Protein AF-A0A3P1XPD4-F1 (afdb_monomer_lite)

Structure (mmCIF, N/CA/C/O backbone):
data_AF-A0A3P1XPD4-F1
#
_entry.id   AF-A0A3P1XPD4-F1
#
loop_
_atom_site.group_PDB
_atom_site.id
_atom_site.type_symbol
_atom_site.label_atom_id
_atom_site.label_alt_id
_atom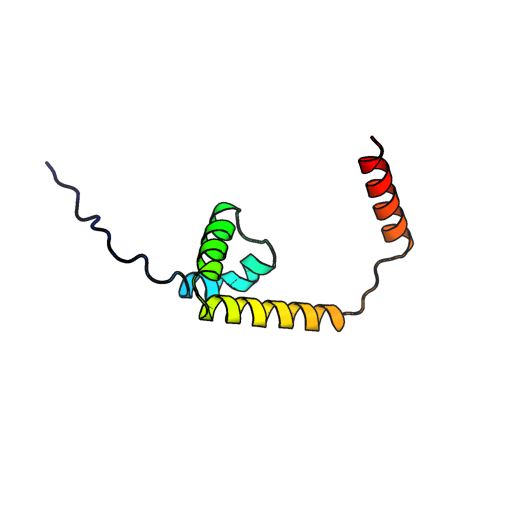_site.label_comp_id
_atom_site.label_asym_id
_atom_site.label_entity_id
_atom_site.label_seq_id
_atom_site.pdbx_PDB_ins_code
_atom_site.Cartn_x
_atom_site.Cartn_y
_atom_site.Cartn_z
_atom_site.occupancy
_atom_site.B_iso_or_equiv
_atom_site.auth_seq_id
_atom_site.auth_comp_id
_atom_site.auth_asym_id
_atom_site.auth_atom_id
_atom_site.pdbx_PDB_model_num
ATOM 1 N N . MET A 1 1 ? 19.962 29.815 -32.012 1.00 39.41 1 MET A N 1
ATOM 2 C CA . MET A 1 1 ? 19.804 29.032 -33.255 1.00 39.41 1 MET A CA 1
ATOM 3 C C . MET A 1 1 ? 20.288 27.642 -32.895 1.00 39.41 1 MET A C 1
ATOM 5 O O . MET A 1 1 ? 21.487 27.510 -32.703 1.00 39.41 1 MET A O 1
ATOM 9 N N . THR A 1 2 ? 19.416 26.907 -32.193 1.00 45.47 2 THR A N 1
ATOM 10 C CA . THR A 1 2 ? 18.668 25.733 -32.712 1.00 45.47 2 THR A CA 1
ATOM 11 C C . THR A 1 2 ? 19.654 24.578 -32.948 1.00 45.47 2 THR A C 1
ATOM 13 O O . THR A 1 2 ? 20.708 24.785 -33.523 1.00 45.47 2 THR A O 1
ATOM 16 N N . GLU A 1 3 ? 19.485 23.387 -32.393 1.00 45.47 3 GLU A N 1
ATOM 17 C CA . GLU A 1 3 ? 18.255 22.641 -32.189 1.00 45.47 3 GLU A CA 1
ATOM 18 C C . GLU A 1 3 ? 18.334 21.776 -30.921 1.00 45.47 3 GLU A C 1
ATOM 20 O O . GLU A 1 3 ? 19.322 21.097 -30.646 1.00 45.47 3 GLU A O 1
ATOM 25 N N . GLU A 1 4 ? 17.238 21.807 -30.166 1.00 55.47 4 GLU A N 1
ATOM 26 C CA . GLU A 1 4 ? 16.794 20.716 -29.308 1.00 55.47 4 GLU A CA 1
ATOM 27 C C . GLU A 1 4 ? 16.617 19.430 -30.127 1.00 55.47 4 GLU A C 1
ATOM 29 O O . GLU A 1 4 ? 16.388 19.481 -31.334 1.00 55.47 4 GLU A O 1
ATOM 34 N N . THR A 1 5 ? 16.556 18.301 -29.418 1.00 51.38 5 THR A N 1
ATOM 35 C CA . THR A 1 5 ? 16.078 16.978 -29.871 1.00 51.38 5 THR A CA 1
ATOM 36 C C . THR A 1 5 ? 17.170 15.945 -30.118 1.00 51.38 5 THR A C 1
ATOM 38 O O . THR A 1 5 ? 17.562 15.689 -31.247 1.00 51.38 5 THR A O 1
ATOM 41 N N . ILE A 1 6 ? 17.518 15.227 -29.046 1.00 57.41 6 ILE A N 1
ATOM 42 C CA . ILE A 1 6 ? 17.360 13.765 -29.042 1.00 57.41 6 ILE A CA 1
ATOM 43 C C . ILE A 1 6 ? 16.672 13.395 -27.722 1.00 57.41 6 ILE A C 1
ATOM 45 O O . ILE A 1 6 ? 17.306 13.100 -26.713 1.00 57.41 6 ILE A O 1
ATOM 49 N N . LYS A 1 7 ? 15.339 13.477 -27.716 1.00 55.28 7 LYS A N 1
ATOM 50 C CA . LYS A 1 7 ? 14.491 12.773 -26.749 1.00 55.28 7 LYS A CA 1
ATOM 51 C C . LYS A 1 7 ? 13.959 11.544 -27.479 1.00 55.28 7 LYS A C 1
ATOM 53 O O . LYS A 1 7 ? 12.808 11.517 -27.898 1.00 55.28 7 LYS A O 1
ATOM 58 N N . GLU A 1 8 ? 14.851 10.593 -27.736 1.00 46.25 8 GLU A N 1
ATOM 59 C CA . GLU A 1 8 ? 14.536 9.380 -28.487 1.00 46.25 8 GLU A CA 1
ATOM 60 C C . GLU A 1 8 ? 14.218 8.241 -27.516 1.00 46.25 8 GLU A C 1
ATOM 62 O O . GLU A 1 8 ? 15.026 7.806 -26.698 1.00 46.25 8 GLU A O 1
ATOM 67 N N . THR A 1 9 ? 12.954 7.854 -27.568 1.00 59.88 9 THR A N 1
ATOM 68 C CA . THR A 1 9 ? 12.256 6.825 -26.806 1.00 59.88 9 THR A CA 1
ATOM 69 C C . THR A 1 9 ? 12.582 5.427 -27.336 1.00 59.88 9 THR A C 1
ATOM 71 O O . THR A 1 9 ? 12.415 5.237 -28.536 1.00 59.88 9 THR A O 1
ATOM 74 N N . ALA A 1 10 ? 12.925 4.448 -26.481 1.00 44.53 10 ALA A N 1
ATOM 75 C CA . ALA A 1 10 ? 12.583 3.016 -26.671 1.00 44.53 10 ALA A CA 1
ATOM 76 C C . ALA A 1 10 ? 13.189 2.085 -25.597 1.00 44.53 10 ALA A C 1
ATOM 78 O O . ALA A 1 10 ? 14.095 1.302 -25.868 1.00 44.53 10 ALA A O 1
ATOM 79 N N . THR A 1 11 ? 12.673 2.176 -24.373 1.00 41.19 11 THR A N 1
ATOM 80 C CA . THR A 1 11 ? 12.416 1.102 -23.384 1.00 41.19 11 THR A CA 1
ATOM 81 C C . THR A 1 11 ? 12.087 1.862 -22.107 1.00 41.19 11 THR A C 1
ATOM 83 O O . THR A 1 11 ? 12.989 2.454 -21.531 1.00 41.19 11 THR A O 1
ATOM 86 N N . GLU A 1 12 ? 10.824 1.943 -21.671 1.00 53.09 12 GL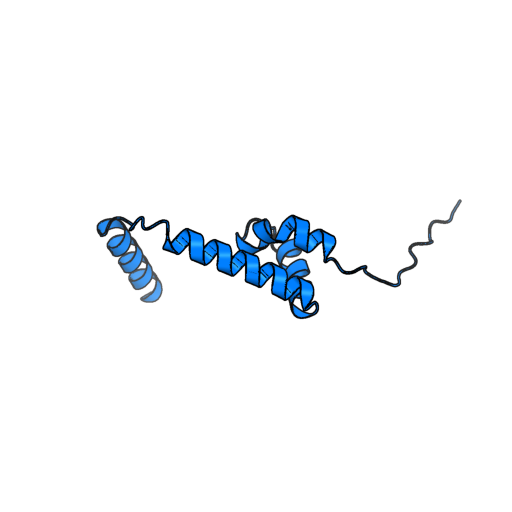U A N 1
ATOM 87 C CA . GLU A 1 12 ? 10.611 2.305 -20.263 1.00 53.09 12 GLU A CA 1
ATOM 88 C C . GLU A 1 12 ? 11.200 1.144 -19.454 1.00 53.09 12 GLU A C 1
ATOM 90 O O . GLU A 1 12 ? 10.712 0.015 -19.571 1.00 53.09 12 GLU A O 1
ATOM 95 N N . PRO A 1 13 ? 12.316 1.345 -18.734 1.00 53.09 13 PRO A N 1
ATOM 96 C CA . PRO A 1 13 ? 12.898 0.267 -17.965 1.00 53.09 13 PRO A CA 1
ATOM 97 C C . PRO A 1 13 ? 11.912 -0.045 -16.842 1.00 53.09 13 PRO A C 1
ATOM 99 O O . PRO A 1 13 ? 11.569 0.863 -16.091 1.00 53.09 13 PRO A O 1
ATOM 102 N N . CYS A 1 14 ? 11.447 -1.300 -16.777 1.00 58.53 14 CYS A N 1
ATOM 103 C CA . CYS A 1 14 ? 10.917 -1.988 -15.588 1.00 58.53 14 CYS A CA 1
ATOM 104 C C . CYS A 1 14 ? 10.935 -1.062 -14.362 1.00 58.53 14 CYS A C 1
ATOM 106 O O . CYS A 1 14 ? 11.995 -0.883 -13.751 1.00 58.53 14 CYS A O 1
ATOM 108 N N . ASP A 1 15 ? 9.798 -0.457 -13.998 1.00 81.44 15 ASP A N 1
ATOM 109 C CA . ASP A 1 15 ? 9.744 0.439 -12.833 1.00 81.44 15 ASP A CA 1
ATOM 1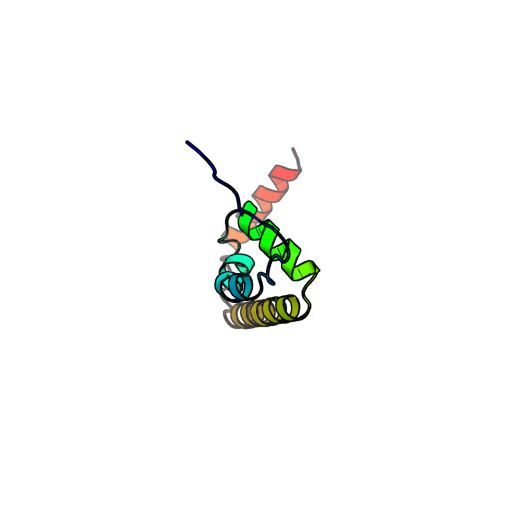10 C C . ASP A 1 15 ? 9.942 -0.316 -11.499 1.00 81.44 15 ASP A C 1
ATOM 112 O O . ASP A 1 15 ? 9.905 0.266 -10.427 1.00 81.44 15 ASP A O 1
ATOM 116 N N . CYS A 1 16 ? 10.275 -1.602 -11.575 1.00 94.12 16 CYS A N 1
ATOM 117 C CA . CYS A 1 16 ? 10.697 -2.544 -10.550 1.00 94.12 16 CYS A CA 1
ATOM 118 C C . CYS A 1 16 ? 11.602 -1.959 -9.456 1.00 94.12 16 CYS A C 1
ATOM 120 O O . CYS A 1 16 ? 11.491 -2.330 -8.289 1.00 94.12 16 CYS A O 1
ATOM 122 N N . ALA A 1 17 ? 12.539 -1.069 -9.797 1.00 93.88 17 ALA A N 1
ATOM 123 C CA . ALA A 1 17 ? 13.350 -0.379 -8.790 1.00 93.88 17 ALA A CA 1
ATOM 124 C C . ALA A 1 17 ? 12.526 0.659 -8.009 1.00 93.88 17 ALA A C 1
ATOM 126 O O . ALA A 1 17 ? 12.613 0.726 -6.785 1.00 93.88 17 ALA A O 1
ATOM 127 N N . THR A 1 18 ? 11.701 1.431 -8.714 1.00 93.44 18 THR A N 1
ATOM 128 C CA . THR A 1 18 ? 10.761 2.395 -8.137 1.00 93.44 18 THR A CA 1
ATOM 129 C C . THR A 1 18 ? 9.689 1.698 -7.309 1.00 93.44 18 THR A C 1
ATOM 131 O O . THR A 1 18 ? 9.440 2.138 -6.191 1.00 93.44 18 THR A O 1
ATOM 134 N N . LEU A 1 19 ? 9.108 0.594 -7.795 1.00 95.31 19 LEU A N 1
ATOM 135 C CA . LEU A 1 19 ? 8.149 -0.181 -7.019 1.00 95.31 19 LEU A CA 1
ATOM 136 C C . LEU A 1 19 ? 8.795 -0.701 -5.739 1.00 95.31 19 LEU A C 1
ATOM 138 O O . LEU A 1 19 ? 8.268 -0.435 -4.670 1.00 95.31 19 LEU A O 1
ATOM 142 N N . ARG A 1 20 ? 9.948 -1.377 -5.803 1.00 94.25 20 ARG A N 1
ATOM 143 C CA . ARG A 1 20 ? 10.609 -1.894 -4.589 1.00 94.25 20 ARG A CA 1
ATOM 144 C C . ARG A 1 20 ? 10.945 -0.800 -3.576 1.00 94.25 20 ARG A C 1
ATOM 146 O O . ARG A 1 20 ? 10.912 -1.060 -2.382 1.00 94.25 20 ARG A O 1
ATOM 153 N N . ALA A 1 21 ? 11.231 0.417 -4.035 1.00 95.88 21 ALA A N 1
ATOM 154 C CA . ALA A 1 21 ? 11.455 1.555 -3.149 1.00 95.88 21 ALA A CA 1
ATOM 155 C C . ALA A 1 21 ? 10.163 2.109 -2.516 1.00 95.88 21 ALA A C 1
ATOM 157 O O . ALA A 1 21 ? 10.240 2.731 -1.465 1.00 95.88 21 ALA A O 1
ATOM 158 N N . LYS A 1 22 ? 8.999 1.913 -3.150 1.00 96.38 22 LYS A N 1
ATOM 159 C CA . LYS A 1 22 ? 7.719 2.554 -2.789 1.00 96.38 22 LYS A CA 1
ATOM 160 C C . LYS A 1 22 ? 6.582 1.578 -2.485 1.00 96.38 22 LYS A C 1
ATOM 162 O O . LYS A 1 22 ? 5.445 2.000 -2.300 1.00 96.38 22 LYS A O 1
ATOM 167 N N . VAL A 1 23 ? 6.843 0.277 -2.464 1.00 96.31 23 VAL A N 1
ATOM 168 C CA . VAL A 1 23 ? 5.810 -0.759 -2.338 1.00 96.31 23 VAL A CA 1
ATOM 169 C C . VAL A 1 23 ? 5.085 -0.673 -0.993 1.00 96.31 23 VAL A C 1
ATOM 171 O O . VAL A 1 23 ? 3.875 -0.867 -0.947 1.00 96.31 23 VAL A O 1
ATOM 174 N N . GLU A 1 24 ? 5.776 -0.290 0.081 1.00 96.81 24 GLU A N 1
ATOM 175 C CA . GLU A 1 24 ? 5.143 -0.042 1.382 1.00 96.81 24 GLU A CA 1
ATOM 176 C C . GLU A 1 24 ? 4.220 1.186 1.337 1.00 96.81 24 GLU A C 1
ATOM 178 O O . GLU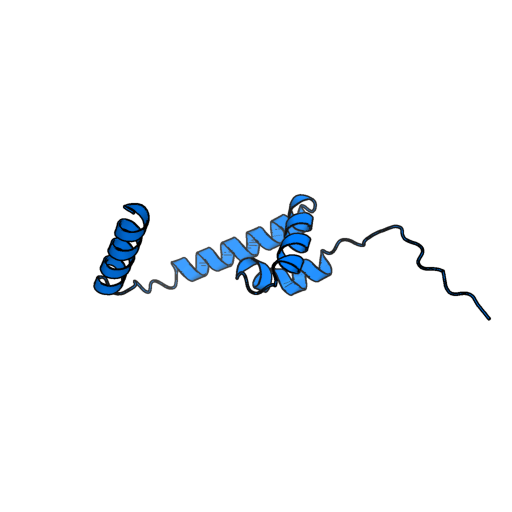 A 1 24 ? 3.058 1.087 1.731 1.00 96.81 24 GLU A O 1
ATOM 183 N N . GLU A 1 25 ? 4.688 2.304 0.765 1.00 97.50 25 GLU A N 1
ATOM 184 C CA . GLU A 1 25 ? 3.881 3.520 0.553 1.00 97.50 25 GLU A CA 1
ATOM 185 C C . GLU A 1 25 ? 2.631 3.210 -0.295 1.00 97.50 25 GLU A C 1
ATOM 187 O O . GLU A 1 25 ? 1.528 3.682 -0.009 1.00 97.50 25 GLU A O 1
ATOM 192 N N . LEU A 1 26 ? 2.780 2.375 -1.331 1.00 96.81 26 LEU A N 1
ATOM 193 C CA . LEU A 1 26 ? 1.678 1.918 -2.175 1.00 96.81 26 LEU A CA 1
ATOM 194 C C . LEU A 1 26 ? 0.658 1.095 -1.374 1.00 96.81 26 LEU A C 1
ATOM 196 O O . LEU A 1 26 ? -0.535 1.392 -1.426 1.00 96.81 26 LEU A O 1
ATOM 200 N N . LEU A 1 27 ? 1.111 0.085 -0.622 1.00 96.25 27 LEU A N 1
ATOM 201 C CA . LEU A 1 27 ? 0.242 -0.803 0.164 1.00 96.25 27 LEU A CA 1
ATOM 202 C C . LEU A 1 27 ? -0.487 -0.069 1.298 1.00 96.25 27 LEU A C 1
ATOM 204 O O . LEU A 1 27 ? -1.583 -0.473 1.695 1.00 96.25 27 LEU A O 1
ATOM 208 N N . HIS A 1 28 ? 0.097 1.010 1.816 1.00 95.69 28 HIS A N 1
ATOM 209 C CA . HIS A 1 28 ? -0.494 1.829 2.872 1.00 95.69 28 HIS A CA 1
ATOM 210 C C . HIS A 1 28 ? -1.311 3.024 2.349 1.00 95.69 28 HIS A C 1
ATOM 212 O O . HIS A 1 28 ? -1.887 3.756 3.150 1.00 95.69 28 HIS A O 1
ATOM 218 N N . ASN A 1 29 ? -1.476 3.159 1.025 1.00 96.25 29 ASN A N 1
ATOM 219 C CA . ASN A 1 29 ? -2.192 4.261 0.363 1.00 96.25 29 ASN A CA 1
ATOM 220 C C . ASN A 1 29 ? -1.600 5.650 0.667 1.00 96.25 29 ASN A C 1
ATOM 222 O O . ASN A 1 29 ? -2.327 6.632 0.804 1.00 96.25 29 ASN A O 1
ATOM 226 N N . GLU A 1 30 ? -0.275 5.730 0.755 1.00 97.94 30 GLU A N 1
ATOM 227 C CA . GLU A 1 30 ? 0.476 6.955 1.062 1.00 97.94 30 GLU A CA 1
ATOM 228 C C . GLU A 1 30 ? 0.985 7.669 -0.203 1.00 97.94 30 GLU A C 1
ATOM 230 O O . GLU A 1 30 ? 1.584 8.741 -0.133 1.00 97.94 30 GLU A O 1
ATOM 235 N N . LEU A 1 31 ? 0.720 7.100 -1.381 1.00 96.94 31 LEU A N 1
ATOM 236 C CA . LEU A 1 31 ? 1.063 7.684 -2.676 1.00 96.94 31 LEU A CA 1
ATOM 237 C C . LEU A 1 31 ? -0.064 8.554 -3.234 1.00 96.94 31 LEU A C 1
ATOM 239 O O . LEU A 1 31 ? -1.251 8.300 -3.016 1.00 96.94 31 LEU A O 1
ATOM 243 N N . CYS A 1 32 ? 0.295 9.540 -4.060 1.00 97.88 32 CYS A N 1
ATOM 244 C CA . CYS A 1 32 ? -0.710 10.249 -4.843 1.00 97.88 32 CYS A CA 1
ATOM 245 C C . CYS A 1 32 ? -1.361 9.313 -5.880 1.00 97.88 32 CYS A C 1
ATOM 247 O O . CYS A 1 32 ? -0.759 8.339 -6.340 1.00 97.88 32 CYS A O 1
ATOM 249 N N . ALA A 1 33 ? -2.582 9.642 -6.313 1.00 96.19 33 ALA A N 1
ATOM 250 C CA . ALA A 1 33 ? -3.358 8.793 -7.221 1.00 96.19 33 ALA A CA 1
ATOM 251 C C . ALA A 1 33 ? -2.626 8.465 -8.538 1.00 96.19 33 ALA A C 1
ATOM 253 O O . ALA A 1 33 ? -2.736 7.353 -9.052 1.00 96.19 33 ALA A O 1
ATOM 254 N N . ALA A 1 34 ? -1.855 9.414 -9.079 1.00 94.12 34 ALA A N 1
ATOM 255 C CA . ALA A 1 34 ? -1.114 9.213 -10.322 1.00 94.12 34 ALA A CA 1
ATOM 256 C C . ALA A 1 34 ? 0.057 8.228 -10.157 1.00 94.12 34 ALA A C 1
ATOM 258 O O . ALA A 1 34 ? 0.283 7.398 -11.034 1.00 94.12 34 ALA A O 1
ATOM 259 N N . GLU A 1 35 ? 0.792 8.307 -9.044 1.00 94.38 35 GLU A N 1
ATOM 260 C CA . GLU A 1 35 ? 1.872 7.364 -8.722 1.00 94.38 35 GLU A CA 1
ATOM 261 C C . GLU A 1 35 ? 1.323 5.974 -8.422 1.00 94.38 35 GLU A C 1
ATOM 263 O O . GLU A 1 35 ? 1.791 4.998 -9.006 1.00 94.38 35 GLU A O 1
ATOM 268 N N . ALA A 1 36 ? 0.282 5.897 -7.589 1.00 96.75 36 ALA A N 1
ATOM 269 C CA . ALA A 1 36 ? -0.374 4.640 -7.264 1.00 96.75 36 ALA A CA 1
ATOM 270 C C . ALA A 1 36 ? -0.888 3.934 -8.524 1.00 96.75 36 ALA A C 1
ATOM 272 O O . ALA A 1 36 ? -0.707 2.727 -8.670 1.00 96.75 36 ALA A O 1
ATOM 273 N N . LYS A 1 37 ? -1.487 4.674 -9.469 1.00 95.75 37 LYS A N 1
ATOM 274 C CA . LYS A 1 37 ? -1.946 4.095 -10.736 1.00 95.75 37 LYS A CA 1
ATOM 275 C C . LYS A 1 37 ? -0.791 3.479 -11.529 1.00 95.75 37 LYS A C 1
ATOM 277 O O . LYS A 1 37 ? -0.909 2.333 -11.942 1.00 95.75 37 LYS A O 1
ATOM 282 N N . ARG A 1 38 ? 0.316 4.208 -11.713 1.00 94.31 38 ARG A N 1
ATOM 283 C CA . ARG A 1 38 ? 1.474 3.711 -12.479 1.00 94.31 38 ARG A CA 1
ATOM 284 C C . ARG A 1 38 ? 2.047 2.423 -11.886 1.00 94.31 38 ARG A C 1
ATOM 286 O O . ARG A 1 38 ? 2.229 1.454 -12.610 1.00 94.31 38 ARG A O 1
ATOM 293 N N . LEU A 1 39 ? 2.254 2.392 -10.570 1.00 94.81 39 LEU A N 1
ATOM 294 C CA . LEU A 1 39 ? 2.815 1.218 -9.897 1.00 94.81 39 LEU A CA 1
ATOM 295 C C . LEU A 1 39 ? 1.857 0.016 -9.909 1.00 94.81 39 LEU A C 1
ATOM 297 O O . LEU A 1 39 ? 2.298 -1.120 -10.063 1.00 94.81 39 LEU A O 1
ATOM 301 N N . ASN A 1 40 ? 0.544 0.245 -9.808 1.00 95.75 40 ASN A N 1
ATOM 302 C CA . ASN A 1 40 ? -0.447 -0.823 -9.974 1.00 95.75 40 ASN A CA 1
ATOM 303 C C . ASN A 1 40 ? -0.476 -1.366 -11.410 1.00 95.75 40 ASN A C 1
ATOM 305 O O . ASN A 1 40 ? -0.533 -2.581 -11.602 1.00 95.75 40 ASN A O 1
ATOM 309 N N . ASP A 1 41 ? -0.402 -0.482 -12.410 1.00 94.69 41 ASP A N 1
ATOM 310 C CA . ASP A 1 41 ? -0.298 -0.885 -13.814 1.00 94.69 41 ASP A CA 1
ATOM 311 C C . ASP A 1 41 ? 0.965 -1.741 -14.035 1.00 94.69 41 ASP A C 1
ATOM 313 O O . ASP A 1 41 ? 0.922 -2.716 -14.785 1.00 94.69 41 ASP A O 1
ATOM 317 N N . HIS A 1 42 ? 2.071 -1.444 -13.344 1.00 94.38 42 HIS A N 1
ATOM 318 C CA . HIS A 1 42 ? 3.277 -2.267 -13.391 1.00 94.38 42 HIS A CA 1
ATOM 319 C C . HIS A 1 42 ? 3.107 -3.643 -12.735 1.00 94.38 42 HIS A C 1
ATOM 321 O O . HIS A 1 42 ? 3.416 -4.659 -13.361 1.00 94.38 42 HIS A O 1
ATOM 327 N N . ILE A 1 43 ? 2.576 -3.700 -11.507 1.00 95.56 43 ILE A N 1
ATOM 328 C CA . ILE A 1 43 ? 2.308 -4.963 -10.792 1.00 95.56 43 ILE A CA 1
ATOM 329 C C . ILE A 1 43 ? 1.443 -5.905 -11.642 1.00 95.56 43 ILE A C 1
ATOM 331 O O . ILE A 1 43 ? 1.655 -7.117 -11.641 1.00 95.56 43 ILE A O 1
ATOM 335 N N . ALA A 1 44 ? 0.494 -5.360 -12.408 1.00 94.81 44 ALA A N 1
ATOM 336 C CA . ALA A 1 44 ? -0.371 -6.149 -13.281 1.00 94.81 44 ALA A CA 1
ATOM 337 C C . ALA A 1 44 ? 0.387 -6.906 -14.392 1.00 94.81 44 ALA A C 1
ATOM 339 O O . ALA A 1 44 ? -0.117 -7.915 -14.885 1.00 94.81 44 ALA A O 1
ATOM 340 N N . HIS A 1 45 ? 1.588 -6.454 -14.766 1.00 92.81 45 HIS A N 1
ATOM 341 C CA . HIS A 1 45 ? 2.367 -7.001 -15.881 1.00 92.81 45 HIS A CA 1
ATOM 342 C C . HIS A 1 45 ? 3.736 -7.566 -15.471 1.00 92.81 45 HIS A C 1
ATOM 344 O O . HIS A 1 45 ? 4.430 -8.133 -16.314 1.00 92.81 45 HIS A O 1
ATOM 350 N N . CYS A 1 46 ? 4.129 -7.444 -14.200 1.00 95.25 46 CYS A N 1
ATOM 351 C CA . CYS A 1 46 ? 5.435 -7.866 -13.696 1.00 95.25 46 CYS A CA 1
ATOM 352 C C . CYS A 1 46 ? 5.285 -8.899 -12.560 1.00 95.25 46 CYS A C 1
ATOM 354 O O . CYS A 1 46 ? 4.991 -8.513 -11.424 1.00 95.25 46 CYS A O 1
ATOM 356 N N . PRO A 1 47 ? 5.485 -10.206 -12.836 1.00 94.94 47 PRO A N 1
ATOM 357 C CA . PRO A 1 47 ? 5.338 -11.271 -11.840 1.00 94.94 47 PRO A CA 1
ATOM 358 C C . PRO A 1 47 ? 6.221 -11.089 -10.603 1.00 94.94 47 PRO A C 1
ATOM 360 O O . PRO A 1 47 ? 5.723 -11.213 -9.491 1.00 94.94 47 PRO A O 1
ATOM 363 N N . ASP A 1 48 ? 7.487 -10.703 -10.783 1.00 94.56 48 ASP A N 1
ATOM 364 C CA . ASP A 1 48 ? 8.420 -10.501 -9.667 1.00 94.56 48 ASP A CA 1
ATOM 365 C C . ASP A 1 48 ? 7.915 -9.409 -8.714 1.00 94.56 48 ASP A C 1
ATOM 367 O O . ASP A 1 48 ? 7.911 -9.554 -7.497 1.00 94.56 48 ASP A O 1
ATOM 371 N N . CYS A 1 49 ? 7.417 -8.312 -9.278 1.00 95.81 49 CYS A N 1
ATOM 372 C CA . CYS A 1 49 ? 6.878 -7.191 -8.518 1.00 95.81 49 CYS A CA 1
ATOM 373 C C . CYS A 1 49 ? 5.537 -7.503 -7.848 1.00 95.81 49 CYS A C 1
ATOM 375 O O . CYS A 1 49 ? 5.242 -6.974 -6.774 1.00 95.81 49 CYS A O 1
ATOM 377 N N . LYS A 1 50 ? 4.734 -8.378 -8.458 1.00 96.50 50 LYS A N 1
ATOM 378 C CA . LYS A 1 50 ? 3.534 -8.924 -7.828 1.00 96.50 50 LYS A CA 1
ATOM 379 C C . LYS A 1 50 ? 3.891 -9.783 -6.616 1.00 96.50 50 LYS A C 1
ATOM 381 O O . LYS A 1 50 ? 3.277 -9.608 -5.567 1.00 96.50 50 LYS A O 1
ATOM 386 N N . ASP A 1 51 ? 4.888 -10.652 -6.743 1.00 97.06 51 ASP A N 1
ATOM 387 C CA . ASP A 1 51 ? 5.338 -11.507 -5.645 1.00 97.06 51 ASP A CA 1
ATOM 388 C C . ASP A 1 51 ? 5.883 -10.671 -4.473 1.00 97.06 51 ASP A C 1
ATOM 390 O O . ASP A 1 51 ? 5.528 -10.928 -3.322 1.00 97.06 51 ASP A O 1
ATOM 394 N N . GLU A 1 52 ? 6.657 -9.616 -4.749 1.00 94.81 52 GLU A N 1
ATOM 395 C CA . GLU A 1 52 ? 7.145 -8.673 -3.727 1.00 94.81 52 GLU A CA 1
ATOM 396 C C . GLU A 1 52 ? 5.995 -7.976 -2.977 1.00 94.81 52 GLU A C 1
ATOM 398 O O . GLU A 1 52 ? 5.958 -7.956 -1.741 1.00 94.81 52 GLU A O 1
ATOM 403 N N . ALA A 1 53 ? 5.008 -7.445 -3.709 1.00 97.00 53 ALA A N 1
ATOM 404 C CA . ALA A 1 53 ? 3.831 -6.818 -3.108 1.00 97.00 53 ALA A CA 1
ATOM 405 C C . ALA A 1 53 ? 3.012 -7.818 -2.269 1.00 97.00 53 ALA A C 1
ATOM 407 O O . ALA A 1 53 ? 2.553 -7.487 -1.172 1.00 97.00 53 ALA A O 1
ATOM 408 N N . ASP A 1 54 ? 2.867 -9.058 -2.744 1.00 97.94 54 ASP A N 1
ATOM 409 C CA . ASP A 1 54 ? 2.160 -10.124 -2.034 1.00 97.94 54 ASP A CA 1
ATOM 410 C C . ASP A 1 54 ? 2.877 -10.530 -0.737 1.00 97.94 54 ASP A C 1
ATOM 412 O O . ASP A 1 54 ? 2.218 -10.745 0.287 1.00 97.94 54 ASP A O 1
ATOM 416 N N . VAL A 1 55 ? 4.212 -10.622 -0.744 1.00 97.56 55 VAL A N 1
ATOM 417 C CA . VAL A 1 55 ? 5.016 -10.926 0.452 1.00 97.56 55 VAL A CA 1
ATOM 418 C C . VAL A 1 55 ? 4.824 -9.852 1.518 1.00 97.56 55 VAL A C 1
ATOM 420 O O . VAL A 1 55 ? 4.499 -10.180 2.665 1.00 97.56 55 VAL A O 1
ATOM 423 N N . LEU A 1 56 ? 4.955 -8.578 1.148 1.00 96.06 56 LEU A N 1
ATOM 424 C CA . LEU A 1 56 ? 4.780 -7.468 2.084 1.00 96.06 56 LEU A CA 1
ATOM 425 C C . LEU A 1 56 ? 3.346 -7.382 2.609 1.00 96.06 56 LEU A C 1
ATOM 427 O O . LEU A 1 56 ? 3.137 -7.229 3.811 1.00 96.06 56 LEU A O 1
ATOM 431 N N . ASN A 1 57 ? 2.343 -7.585 1.753 1.00 96.88 57 ASN A N 1
ATOM 432 C CA . ASN A 1 57 ? 0.951 -7.625 2.191 1.00 96.88 57 ASN A CA 1
ATOM 433 C C . ASN A 1 57 ? 0.702 -8.760 3.205 1.00 96.88 57 ASN A C 1
ATOM 435 O O . ASN A 1 57 ? 0.053 -8.555 4.235 1.00 96.88 57 ASN A O 1
ATOM 439 N N 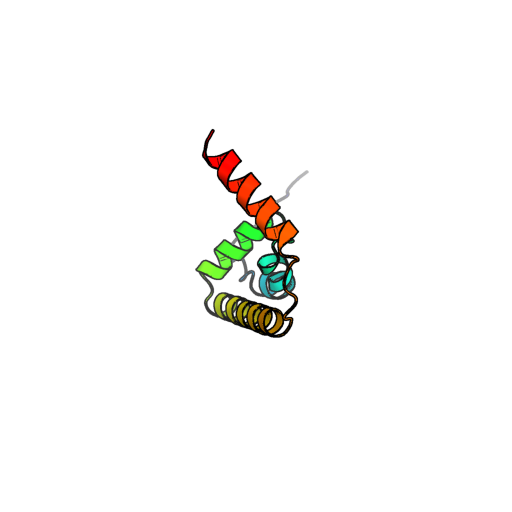. ARG A 1 58 ? 1.258 -9.958 2.969 1.00 97.38 58 ARG A N 1
ATOM 440 C CA . ARG A 1 58 ? 1.168 -11.085 3.917 1.00 97.38 58 ARG A CA 1
ATOM 441 C C . ARG A 1 58 ? 1.843 -10.765 5.248 1.00 97.38 58 ARG A C 1
ATOM 443 O O . ARG A 1 58 ? 1.283 -11.106 6.292 1.00 97.38 58 ARG A O 1
ATOM 450 N N . LEU A 1 59 ? 2.997 -10.097 5.223 1.00 95.81 59 LEU A N 1
ATOM 451 C CA . LEU A 1 59 ? 3.684 -9.636 6.429 1.00 95.81 59 LEU A CA 1
ATOM 452 C C . LEU A 1 59 ? 2.813 -8.646 7.213 1.00 95.81 59 LEU A C 1
ATOM 454 O O . LEU A 1 59 ? 2.570 -8.857 8.401 1.00 95.81 59 LEU A O 1
ATOM 458 N N . THR A 1 60 ? 2.259 -7.631 6.548 1.00 93.06 60 THR A N 1
ATOM 459 C CA . THR A 1 60 ? 1.356 -6.647 7.163 1.00 93.06 60 THR A CA 1
ATOM 460 C C . THR A 1 60 ? 0.138 -7.315 7.798 1.00 93.06 60 THR A C 1
ATOM 462 O O . THR A 1 60 ? -0.246 -6.984 8.921 1.00 93.06 60 THR A O 1
ATOM 465 N N . VAL A 1 61 ? -0.464 -8.300 7.124 1.00 92.81 61 VAL A N 1
ATOM 466 C CA . VAL A 1 61 ? -1.582 -9.077 7.676 1.00 92.81 61 VAL A CA 1
ATOM 467 C C . VAL A 1 61 ? -1.152 -9.894 8.898 1.00 92.81 61 VAL A C 1
ATOM 469 O O . VAL A 1 61 ? -1.894 -9.943 9.879 1.00 92.81 61 VAL A O 1
ATOM 472 N N . ALA A 1 62 ? 0.023 -10.526 8.871 1.00 94.94 62 ALA A N 1
ATOM 473 C CA . ALA A 1 62 ? 0.538 -11.297 10.002 1.00 94.94 62 ALA A CA 1
ATOM 474 C C . ALA A 1 62 ? 0.778 -10.412 11.235 1.00 94.94 62 ALA A C 1
ATOM 476 O O . ALA A 1 62 ? 0.333 -10.762 12.329 1.00 94.94 62 ALA A O 1
ATOM 477 N N . VAL A 1 63 ? 1.394 -9.240 11.050 1.00 92.19 63 VAL A N 1
ATOM 478 C CA . VAL A 1 63 ? 1.612 -8.257 12.122 1.00 92.19 63 VAL A CA 1
ATOM 479 C C . VAL A 1 63 ? 0.280 -7.770 12.689 1.00 92.19 63 VAL A C 1
ATOM 481 O O . VAL A 1 63 ? 0.068 -7.846 13.896 1.00 92.19 63 VAL A O 1
ATOM 484 N N . LYS A 1 64 ? -0.669 -7.366 11.833 1.00 89.75 64 LYS A N 1
ATOM 485 C CA . LYS A 1 64 ? -2.006 -6.925 12.270 1.00 89.75 64 LYS A CA 1
ATOM 486 C C . LYS A 1 64 ? -2.753 -7.994 13.069 1.00 89.75 64 LYS A C 1
ATOM 488 O O . LYS A 1 64 ? -3.459 -7.661 14.010 1.00 89.75 64 LYS A O 1
ATOM 493 N N . ARG A 1 65 ? -2.603 -9.275 12.717 1.00 87.56 65 ARG A N 1
ATOM 494 C CA . ARG A 1 65 ? -3.206 -10.386 13.475 1.00 87.56 65 ARG A CA 1
ATOM 495 C C . ARG A 1 65 ? -2.571 -10.571 14.852 1.00 87.56 65 ARG A C 1
ATOM 497 O O . ARG A 1 65 ? -3.275 -10.945 15.783 1.00 87.56 65 ARG A O 1
ATOM 504 N N . ALA A 1 66 ? -1.265 -10.345 14.972 1.00 90.56 66 ALA A N 1
ATOM 505 C CA . ALA A 1 66 ? -0.553 -10.438 16.244 1.00 90.56 66 ALA A CA 1
ATOM 506 C C . ALA A 1 66 ? -0.841 -9.235 17.163 1.00 90.56 66 ALA A C 1
ATOM 508 O O . ALA A 1 66 ? -0.925 -9.394 18.380 1.00 90.56 66 ALA A O 1
ATOM 509 N N . CYS A 1 67 ? -1.041 -8.045 16.592 1.00 85.38 67 CYS A N 1
ATOM 510 C CA . CYS A 1 67 ? -1.446 -6.834 17.305 1.00 85.38 67 CYS A CA 1
ATOM 511 C C . CYS A 1 67 ? -2.960 -6.854 17.599 1.00 85.38 67 CYS A C 1
ATOM 513 O O . CYS A 1 67 ? -3.754 -6.209 16.922 1.00 85.38 67 CYS A O 1
ATOM 515 N N . GLY A 1 68 ? -3.369 -7.635 18.604 1.00 71.19 68 GLY A N 1
ATOM 516 C CA . GLY A 1 68 ? -4.768 -7.904 18.971 1.00 71.19 68 GLY A CA 1
ATOM 517 C C . GLY A 1 68 ? -5.531 -6.774 19.680 1.00 71.19 68 GLY A C 1
ATOM 518 O O . GLY A 1 68 ? -6.334 -7.052 20.572 1.00 71.19 68 GLY A O 1
ATOM 519 N N . GLU A 1 69 ? -5.310 -5.510 19.325 1.00 78.00 69 GLU A N 1
ATOM 520 C CA . GLU A 1 69 ? -6.045 -4.394 19.929 1.00 78.00 69 GLU A CA 1
ATOM 521 C C . GLU A 1 69 ? -7.453 -4.290 19.329 1.00 78.00 69 GLU A C 1
ATOM 523 O O . GLU A 1 69 ? -7.648 -3.965 18.158 1.00 78.00 69 GLU A O 1
ATOM 528 N N . SER A 1 70 ? -8.464 -4.601 20.142 1.00 78.56 70 SER A N 1
ATOM 529 C CA . SER A 1 70 ? -9.865 -4.460 19.746 1.00 78.56 70 SER A CA 1
ATOM 530 C C . SER A 1 70 ? -10.341 -3.032 19.985 1.00 78.56 70 SER A C 1
ATOM 532 O O . SER A 1 70 ? -10.180 -2.493 21.080 1.00 78.56 70 SER A O 1
ATOM 534 N N . ALA A 1 71 ? -10.974 -2.430 18.977 1.00 79.31 71 ALA A N 1
ATOM 535 C CA . ALA A 1 71 ? -11.613 -1.128 19.130 1.00 79.31 71 ALA A CA 1
ATOM 536 C C . ALA A 1 71 ? -12.687 -1.166 20.242 1.00 79.31 71 ALA A C 1
ATOM 538 O O . ALA A 1 71 ? -13.389 -2.178 20.372 1.00 79.31 71 ALA A O 1
ATOM 539 N N . PRO A 1 72 ? -12.878 -0.072 21.007 1.00 90.25 72 PRO A N 1
ATOM 540 C CA . PRO A 1 72 ? -13.954 0.019 21.990 1.00 90.25 72 PRO A CA 1
ATOM 541 C C . PRO A 1 72 ? -15.325 -0.260 21.355 1.00 90.25 72 PRO A C 1
ATOM 543 O O . PRO A 1 72 ? -15.642 0.269 20.287 1.00 90.25 72 PRO A O 1
ATOM 546 N N . GLY A 1 73 ? -16.154 -1.073 22.019 1.00 92.00 73 GLY A N 1
ATOM 547 C CA . GLY A 1 73 ? -17.455 -1.503 21.488 1.00 92.00 73 GLY A CA 1
ATOM 548 C C . GLY A 1 73 ? -18.388 -0.338 21.143 1.00 92.00 73 GLY A C 1
ATOM 549 O O . GLY A 1 73 ? -18.996 -0.335 20.077 1.00 92.00 73 GLY A O 1
ATOM 550 N N . GLU A 1 74 ? -18.406 0.694 21.987 1.00 94.44 74 GLU A N 1
ATOM 551 C CA . GLU A 1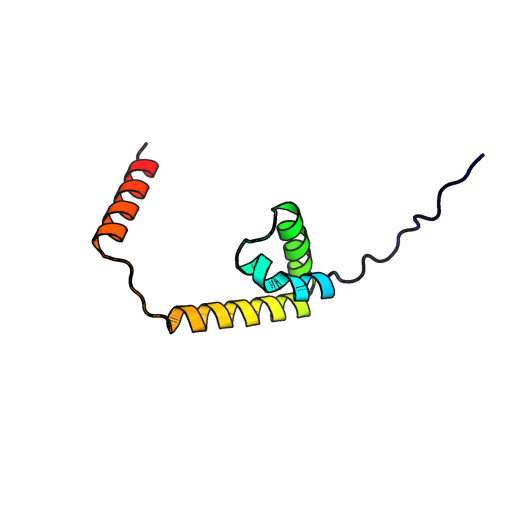 74 ? -19.209 1.906 21.781 1.00 94.44 74 GLU A CA 1
ATOM 552 C C . GLU A 1 74 ? -18.857 2.628 20.474 1.00 94.44 74 GLU A C 1
ATOM 554 O O . GLU A 1 74 ? -19.743 3.068 19.740 1.00 94.44 74 GLU A O 1
ATOM 559 N N . LEU A 1 75 ? -17.562 2.710 20.142 1.00 93.62 75 LEU A N 1
ATOM 560 C CA . LEU A 1 75 ? -17.104 3.348 18.909 1.00 93.62 75 LEU A CA 1
ATOM 561 C C . LEU A 1 75 ? -17.552 2.551 17.680 1.00 93.62 75 LEU A C 1
ATOM 563 O O . LEU A 1 75 ? -17.996 3.136 16.691 1.00 93.62 75 LEU A O 1
ATOM 567 N N . ARG A 1 76 ? -17.475 1.217 17.745 1.00 92.69 76 ARG A N 1
ATOM 568 C CA . ARG A 1 76 ? -17.960 0.344 16.669 1.00 92.69 76 ARG A CA 1
ATOM 569 C C . ARG A 1 76 ? -19.452 0.557 16.433 1.00 92.69 76 ARG A C 1
ATOM 571 O O . ARG A 1 76 ? -19.864 0.745 15.290 1.00 92.69 76 ARG A O 1
ATOM 578 N N . ASP A 1 77 ? -20.247 0.554 17.496 1.00 95.06 77 ASP A N 1
ATOM 579 C CA . ASP A 1 77 ? -21.699 0.699 17.397 1.00 95.06 77 ASP A CA 1
ATOM 580 C C . ASP A 1 77 ? -22.080 2.082 16.839 1.00 95.06 77 ASP A C 1
ATOM 582 O O . ASP A 1 77 ? -22.937 2.183 15.957 1.00 95.06 77 ASP A O 1
ATOM 586 N N . LEU A 1 78 ? -21.371 3.140 17.252 1.00 95.44 78 LEU A N 1
ATOM 587 C CA . LEU A 1 78 ? -21.524 4.488 16.699 1.00 95.44 78 LEU A CA 1
ATOM 588 C C . LEU A 1 78 ? -21.251 4.534 15.186 1.00 95.44 78 LEU A C 1
ATOM 590 O O . LEU A 1 78 ? -22.050 5.094 14.432 1.00 95.44 78 LEU A O 1
ATOM 594 N N . ILE A 1 79 ? -20.129 3.964 14.735 1.00 94.94 79 ILE A N 1
ATOM 595 C CA . ILE A 1 79 ? -19.733 3.960 13.317 1.00 94.94 79 ILE A CA 1
ATOM 596 C C . ILE A 1 79 ? -20.752 3.188 12.477 1.00 94.94 79 ILE A C 1
ATOM 598 O O . ILE A 1 79 ? -21.223 3.689 11.457 1.00 94.94 79 ILE A O 1
ATOM 602 N N . VAL A 1 80 ? -21.126 1.986 12.918 1.00 94.62 80 VAL A N 1
ATOM 603 C CA . VAL A 1 80 ? -22.067 1.128 12.191 1.00 94.62 80 VAL A CA 1
ATOM 604 C C . VAL A 1 80 ? -23.433 1.805 12.049 1.00 94.62 80 VAL A C 1
ATOM 606 O O . VAL A 1 80 ? -24.027 1.758 10.972 1.00 94.62 80 VAL A O 1
ATOM 609 N N . ASN A 1 81 ? -23.921 2.479 13.094 1.00 95.81 81 ASN A N 1
ATOM 610 C CA . ASN A 1 81 ? -25.175 3.230 13.019 1.00 95.81 81 ASN A CA 1
ATOM 611 C C . ASN A 1 81 ? -25.089 4.402 12.029 1.00 95.81 81 ASN A C 1
ATOM 613 O O . ASN A 1 81 ? -26.006 4.584 11.232 1.00 95.81 81 ASN A O 1
ATOM 617 N N . LYS A 1 82 ? -23.977 5.151 12.010 1.00 95.44 82 LYS A N 1
ATOM 618 C CA . LYS A 1 82 ? -23.767 6.228 11.025 1.00 95.44 82 LYS A CA 1
ATOM 619 C C . LYS A 1 82 ? -23.787 5.715 9.583 1.00 95.44 82 LYS A C 1
ATOM 621 O O . LYS A 1 82 ? -24.434 6.331 8.744 1.00 95.44 82 LYS A O 1
ATOM 626 N N . ILE A 1 83 ? -23.122 4.591 9.308 1.00 95.62 83 ILE A N 1
ATOM 627 C CA . ILE A 1 83 ? -23.089 3.981 7.967 1.00 95.62 83 ILE A CA 1
ATOM 628 C C . ILE A 1 83 ? -24.496 3.547 7.533 1.00 95.62 83 ILE A C 1
ATOM 630 O O . ILE A 1 83 ? -24.910 3.841 6.416 1.00 95.62 83 ILE A O 1
ATOM 634 N N . ARG A 1 84 ? -25.258 2.885 8.416 1.00 94.75 84 ARG A N 1
ATOM 635 C CA . ARG A 1 84 ? -26.638 2.458 8.116 1.00 94.75 84 ARG A CA 1
ATOM 636 C C . ARG A 1 84 ? -27.550 3.636 7.789 1.00 94.75 84 ARG A C 1
ATOM 638 O O . ARG A 1 84 ? -28.299 3.555 6.821 1.00 94.75 84 ARG A O 1
ATOM 645 N N . ASN A 1 85 ? -27.461 4.716 8.565 1.00 94.56 85 ASN A N 1
ATOM 646 C CA . ASN A 1 85 ? -28.261 5.915 8.328 1.00 94.56 85 ASN A CA 1
ATOM 647 C C . ASN A 1 85 ? -27.910 6.552 6.977 1.00 94.56 85 ASN A C 1
ATOM 649 O O . ASN A 1 85 ? -28.811 6.856 6.214 1.00 94.56 85 ASN A O 1
ATOM 653 N N . PHE A 1 86 ? -26.619 6.650 6.639 1.00 92.94 86 PHE A N 1
ATOM 654 C CA . PHE A 1 86 ? -26.168 7.219 5.363 1.00 92.94 86 PHE A CA 1
ATOM 655 C C . PHE A 1 86 ? -26.645 6.435 4.126 1.00 92.94 86 PHE A C 1
ATOM 657 O O . PHE A 1 86 ? -26.827 7.021 3.070 1.00 92.94 86 PHE A O 1
ATOM 664 N N . HIS A 1 87 ? -26.832 5.114 4.234 1.00 80.31 87 HIS A N 1
ATOM 665 C CA . HIS A 1 87 ? -27.342 4.277 3.136 1.00 80.31 87 HIS A CA 1
ATOM 666 C C . HIS A 1 87 ? -28.876 4.194 3.061 1.00 80.31 87 HIS A C 1
ATOM 668 O O . HIS A 1 87 ? -29.393 3.536 2.160 1.00 80.31 87 HIS A O 1
ATOM 674 N N . SER A 1 88 ? -29.590 4.775 4.029 1.00 76.75 88 SER A N 1
ATOM 675 C CA . SER A 1 88 ? -31.059 4.757 4.087 1.00 76.75 88 SER A CA 1
ATOM 676 C C . SER A 1 88 ? -31.701 6.038 3.528 1.00 76.75 88 SER A C 1
ATOM 678 O O . SER A 1 88 ? -32.928 6.092 3.449 1.00 76.75 88 SER A O 1
ATOM 680 N N . ASP A 1 89 ? -30.880 7.021 3.147 1.00 53.22 89 ASP A N 1
ATOM 681 C CA . ASP A 1 89 ? -31.240 8.275 2.467 1.00 53.22 89 ASP A CA 1
ATOM 682 C C . ASP A 1 89 ? -30.919 8.192 0.961 1.00 53.22 89 ASP A C 1
ATOM 684 O O . ASP A 1 89 ? -31.666 8.804 0.161 1.00 53.22 89 ASP A O 1
#

Sequence (89 aa):
MTEETIKETATEPCDCATLRAKVEELLHNELCAAEAKRLNDHIAHCPDCKDEADVLNRLTVAVKRACGESAPGELRDLIVNKIRNFHSD

Radius of gyration: 21.13 Å; chains: 1; bounding box: 51×40×55 Å

Secondary structure (DSSP, 8-state):
--------------THHHHHHHHHHHHTT-S-HHHHHHHHHHHTT-HHHHHHHHHHHHHHHHHHHHS--PPPHHHHHHHHHHHHHHT--

pLDDT: mean 86.04, std 16.89, range [39.41, 97.94]

Foldseek 3Di:
DDDDDDPDDDDPPLCLVVCVVCLVCLVVVVDDPVVNVVSVVSCVPDVVSVVVSVVVVVVVVVVVVVVPDDDDPVVVVVVVVVVVVVVVD